Protein AF-A0A2J8WD19-F1 (afdb_monomer_lite)

InterPro domains:
  IPR009790 Transmembrane protein 106 [PTHR28556] (1-74)
  IPR048509 Transmembrane protein 106, C-terminal domain [PF07092] (2-74)

pLDDT: mean 89.98, std 10.01, range [47.5, 97.88]

Organism: Pongo abelii (NCBI:txid9601)

Radius of gyration: 16.5 Å; chains: 1; bounding box: 41×20×42 Å

Foldseek 3Di:
DPDDKDKDKDKDKDKDFAQAQAKDWPAKDKDFDDDQNDGQWIDIDGRQDIAGHGDMDIGMDIIMGIDDDPDDRD

Secondary structure (DSSP, 8-state):
-----EEEEEEEEEEEE--SSS-EEEEEEEEEEEETTEEEEEEEEEEEEEEPTT-EEEEEEEEEEEESSS----

Sequence (74 aa):
KQDSLVILTIMATLKIRNSNFYPVAVTSLSSQIQYMNTVVGTYVTTNVSLIPPRSEQLVNFTGKAEMGGPFSYV

Structure (mmCIF, N/CA/C/O backbone):
data_AF-A0A2J8WD19-F1
#
_entry.id   AF-A0A2J8WD19-F1
#
loop_
_atom_site.group_PDB
_atom_site.id
_atom_site.type_symbol
_atom_site.label_atom_id
_atom_site.label_alt_id
_atom_site.label_comp_id
_atom_site.label_asym_id
_atom_site.label_entity_id
_atom_site.label_seq_id
_atom_site.pdbx_PDB_ins_code
_atom_site.Cartn_x
_atom_site.Cartn_y
_atom_site.Cartn_z
_atom_site.occupancy
_atom_site.B_iso_or_equiv
_atom_site.auth_seq_id
_atom_site.auth_comp_id
_atom_site.auth_asym_id
_atom_site.auth_atom_id
_atom_site.pdbx_PDB_model_num
ATOM 1 N N . LYS A 1 1 ? -23.434 9.607 25.717 1.00 47.50 1 LYS A N 1
ATOM 2 C CA . LYS A 1 1 ? -22.014 9.188 25.814 1.00 47.50 1 LYS A CA 1
ATOM 3 C C . LYS A 1 1 ? -21.463 9.212 24.395 1.00 47.50 1 LYS A C 1
ATOM 5 O O . LYS A 1 1 ? -21.706 8.264 23.666 1.00 47.50 1 LYS A O 1
ATOM 10 N N . GLN A 1 2 ? -20.885 10.340 23.985 1.00 51.69 2 GLN A N 1
ATOM 11 C CA . GLN A 1 2 ? -20.566 10.671 22.588 1.00 51.69 2 GLN A CA 1
ATOM 12 C C . GLN A 1 2 ? -19.063 10.481 22.281 1.00 51.69 2 GLN A C 1
ATOM 14 O O . GLN A 1 2 ? -18.624 10.781 21.182 1.00 51.69 2 GLN A O 1
ATOM 19 N N . ASP A 1 3 ? -18.261 9.971 23.224 1.00 57.94 3 ASP A N 1
ATOM 20 C CA . ASP A 1 3 ? -16.820 10.260 23.227 1.00 57.94 3 ASP A CA 1
ATOM 21 C C . ASP A 1 3 ? -15.954 9.007 23.361 1.00 57.94 3 ASP A C 1
ATOM 23 O O . ASP A 1 3 ? -15.407 8.719 24.425 1.00 57.94 3 ASP A O 1
ATOM 27 N N . SER A 1 4 ? -15.817 8.222 22.292 1.00 73.44 4 SER A N 1
ATOM 28 C CA . SER A 1 4 ? -14.762 7.194 22.2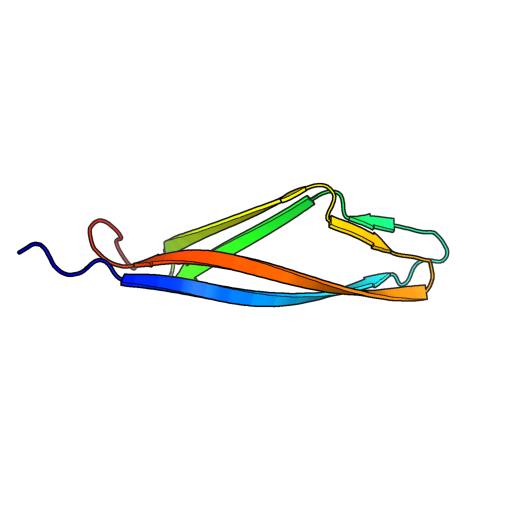39 1.00 73.44 4 SER A CA 1
ATOM 29 C C . SER A 1 4 ? -14.253 6.905 20.826 1.00 73.44 4 SER A C 1
ATOM 31 O O . SER A 1 4 ? -13.750 5.814 20.601 1.00 73.44 4 SER A O 1
ATOM 33 N N . LEU A 1 5 ? -14.399 7.826 19.865 1.00 81.56 5 LEU A N 1
ATOM 34 C CA . LEU A 1 5 ? -13.803 7.661 18.536 1.00 81.56 5 LEU A CA 1
ATOM 35 C C . LEU A 1 5 ? -12.415 8.316 18.517 1.00 81.56 5 LEU A C 1
ATOM 37 O O . LEU A 1 5 ? -12.274 9.514 18.748 1.00 81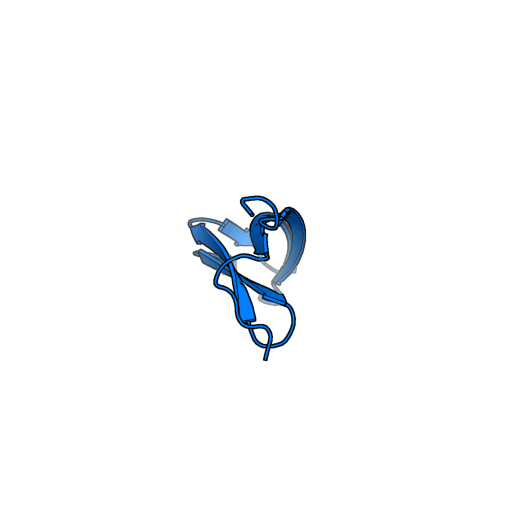.56 5 LEU A O 1
ATOM 41 N N . VAL A 1 6 ? -11.393 7.509 18.270 1.00 86.88 6 VAL A N 1
ATOM 42 C CA . VAL A 1 6 ? -9.984 7.884 18.190 1.00 86.88 6 VAL A CA 1
ATOM 43 C C . VAL A 1 6 ? -9.559 7.784 16.731 1.00 86.88 6 VAL A C 1
ATOM 45 O O . VAL A 1 6 ? -9.663 6.723 16.120 1.00 86.88 6 VAL A O 1
ATOM 48 N N . ILE A 1 7 ? -9.065 8.887 16.174 1.00 89.06 7 ILE A N 1
ATOM 49 C CA . ILE A 1 7 ? -8.553 8.937 14.802 1.00 89.06 7 ILE A CA 1
ATOM 50 C C . ILE A 1 7 ? -7.030 8.953 14.861 1.00 89.06 7 ILE A C 1
ATOM 52 O O . ILE A 1 7 ? -6.427 9.854 15.443 1.00 89.06 7 ILE A O 1
ATOM 56 N N . LEU A 1 8 ? -6.407 7.966 14.231 1.00 90.38 8 LEU A N 1
ATOM 57 C CA . LEU A 1 8 ? -4.962 7.833 14.123 1.00 90.38 8 LEU A CA 1
ATOM 58 C C . LEU A 1 8 ? -4.535 8.125 12.688 1.00 90.38 8 LEU A C 1
ATOM 60 O O . LEU A 1 8 ? -5.111 7.618 11.727 1.00 90.38 8 LEU A O 1
ATOM 64 N N . THR A 1 9 ? -3.485 8.927 12.547 1.00 93.56 9 THR A N 1
ATOM 65 C CA . THR A 1 9 ? -2.794 9.120 11.270 1.00 93.56 9 THR A CA 1
ATOM 66 C C . THR A 1 9 ? -1.473 8.374 11.348 1.00 93.56 9 THR A C 1
ATOM 68 O O . THR A 1 9 ? -0.582 8.770 12.096 1.00 93.56 9 THR A O 1
ATOM 71 N N . ILE A 1 10 ? -1.363 7.275 10.608 1.00 92.19 10 ILE A N 1
ATOM 72 C CA . ILE A 1 10 ? -0.184 6.411 10.614 1.00 92.19 10 ILE A CA 1
ATOM 73 C C . ILE A 1 10 ? 0.594 6.666 9.335 1.00 92.19 10 ILE A C 1
ATOM 75 O O . ILE A 1 10 ? 0.090 6.441 8.235 1.00 92.19 10 ILE A O 1
ATOM 79 N N . MET A 1 11 ? 1.829 7.126 9.491 1.00 94.25 11 MET A N 1
ATOM 80 C CA . MET A 1 11 ? 2.773 7.270 8.395 1.00 94.25 11 MET A CA 1
ATOM 81 C C . MET A 1 11 ? 3.727 6.080 8.406 1.00 94.25 11 MET A C 1
ATOM 83 O O . MET A 1 11 ? 4.325 5.768 9.435 1.00 94.25 11 MET A O 1
ATOM 87 N N . ALA A 1 12 ? 3.871 5.427 7.260 1.00 93.75 12 ALA A N 1
ATOM 88 C CA . ALA A 1 12 ? 4.769 4.301 7.079 1.00 93.75 12 ALA A CA 1
ATOM 89 C C . ALA A 1 12 ? 5.577 4.464 5.789 1.00 93.75 12 ALA A C 1
ATOM 91 O O . ALA A 1 12 ? 5.138 5.082 4.815 1.00 93.75 12 ALA A O 1
ATOM 92 N N . THR A 1 13 ? 6.772 3.882 5.789 1.00 95.06 13 THR A N 1
ATOM 93 C CA . THR A 1 13 ? 7.664 3.859 4.631 1.00 95.06 13 THR A CA 1
ATOM 94 C C . THR A 1 13 ? 7.861 2.417 4.195 1.00 95.06 13 THR A C 1
ATOM 96 O O . THR A 1 13 ? 8.348 1.589 4.962 1.00 95.06 13 THR A O 1
ATOM 99 N N . LEU A 1 14 ? 7.509 2.114 2.948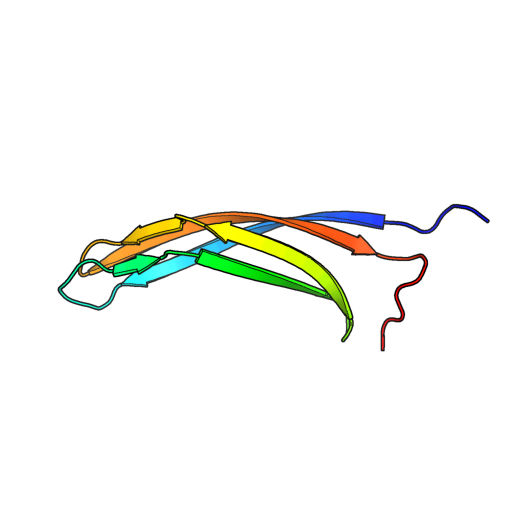 1.00 94.44 14 LEU A N 1
ATOM 100 C CA . LEU A 1 14 ? 7.775 0.829 2.318 1.00 94.44 14 LEU A CA 1
ATOM 101 C C . LEU A 1 14 ? 9.061 0.924 1.494 1.00 94.44 14 LEU A C 1
ATOM 103 O O . LEU A 1 14 ? 9.151 1.719 0.559 1.00 94.44 14 LEU A O 1
ATOM 107 N N . LYS A 1 15 ? 10.048 0.086 1.817 1.00 96.19 15 LYS A N 1
ATOM 108 C CA . LYS A 1 15 ? 11.258 -0.078 1.008 1.00 96.19 15 LYS A CA 1
ATOM 109 C C . LYS A 1 15 ? 11.059 -1.212 0.009 1.00 96.19 15 LYS A C 1
ATOM 111 O O . LYS A 1 15 ? 10.969 -2.371 0.401 1.00 96.19 15 LYS A O 1
ATOM 116 N N . ILE A 1 16 ? 11.030 -0.883 -1.278 1.00 95.69 16 ILE A N 1
ATOM 117 C CA . ILE A 1 16 ? 10.869 -1.848 -2.368 1.00 95.69 16 ILE A CA 1
ATOM 118 C C . ILE A 1 16 ? 12.206 -1.996 -3.086 1.00 95.69 16 ILE A C 1
ATOM 120 O O . ILE A 1 16 ? 12.780 -1.010 -3.541 1.00 95.69 16 ILE A O 1
ATOM 124 N N . ARG A 1 17 ? 12.711 -3.225 -3.200 1.00 96.88 17 ARG A N 1
ATOM 125 C CA . ARG A 1 17 ? 13.941 -3.538 -3.936 1.00 96.88 17 ARG A CA 1
ATOM 126 C C . ARG A 1 17 ? 13.610 -4.346 -5.183 1.00 96.88 17 ARG A C 1
ATOM 128 O O . ARG A 1 17 ? 12.987 -5.399 -5.087 1.00 96.88 17 ARG A O 1
ATOM 135 N N . ASN A 1 18 ? 14.085 -3.881 -6.334 1.00 97.38 18 ASN A N 1
ATOM 136 C CA . ASN A 1 18 ? 14.004 -4.618 -7.585 1.00 97.38 18 ASN A CA 1
ATOM 137 C C . ASN A 1 18 ? 15.318 -5.369 -7.837 1.00 97.38 18 ASN A C 1
ATOM 139 O O . ASN A 1 18 ? 16.327 -4.791 -8.241 1.00 97.38 18 ASN A O 1
ATOM 143 N N . SER A 1 19 ? 15.300 -6.681 -7.615 1.00 97.69 19 SER A N 1
ATOM 144 C CA . SER A 1 19 ? 16.451 -7.553 -7.881 1.00 97.69 19 SER A CA 1
ATOM 145 C C . SER A 1 19 ? 16.546 -8.011 -9.342 1.00 97.69 19 SER A C 1
ATOM 147 O O . SER A 1 19 ? 17.466 -8.755 -9.681 1.00 97.69 19 SER A O 1
ATOM 149 N N . ASN A 1 20 ? 15.624 -7.590 -10.212 1.00 97.56 20 ASN A N 1
ATOM 150 C CA . ASN A 1 20 ? 15.638 -7.945 -11.628 1.00 97.56 20 ASN A CA 1
ATOM 151 C C . ASN A 1 20 ? 16.614 -7.072 -12.433 1.00 97.56 20 ASN A C 1
ATOM 153 O O . ASN A 1 20 ? 17.098 -6.033 -11.976 1.00 97.56 20 ASN A O 1
ATOM 157 N N . PHE A 1 21 ? 16.882 -7.507 -13.666 1.00 97.88 21 PHE A N 1
ATOM 158 C CA . PHE A 1 21 ? 17.669 -6.769 -14.662 1.00 97.88 21 PHE A CA 1
ATOM 159 C C . PHE A 1 21 ? 16.813 -5.899 -15.605 1.00 97.88 21 PHE A C 1
ATOM 161 O O . PHE A 1 21 ? 17.337 -5.330 -16.556 1.00 97.88 21 PHE A O 1
ATOM 168 N N . TYR A 1 22 ? 15.513 -5.770 -15.341 1.00 97.56 22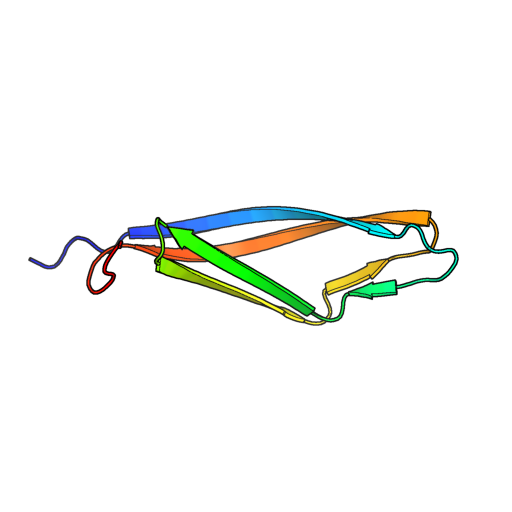 TYR A N 1
ATOM 169 C CA . TYR A 1 22 ? 14.571 -4.941 -16.099 1.00 97.56 22 TYR A CA 1
ATOM 170 C C . TYR A 1 22 ? 13.730 -4.077 -15.139 1.00 97.56 22 TYR A C 1
ATOM 172 O O . TYR A 1 22 ? 13.617 -4.419 -13.954 1.00 97.56 22 TYR A O 1
ATOM 180 N N . PRO A 1 23 ? 13.187 -2.935 -15.605 1.00 96.81 23 PRO A N 1
ATOM 181 C CA . PRO A 1 23 ? 12.374 -2.063 -14.766 1.00 96.81 23 PRO A CA 1
ATOM 182 C C . PRO A 1 23 ? 11.046 -2.734 -14.395 1.00 96.81 23 PRO A C 1
ATOM 184 O O . PRO A 1 23 ? 10.438 -3.419 -15.215 1.00 96.81 23 PRO A O 1
ATOM 187 N N . VAL A 1 24 ? 10.587 -2.517 -13.163 1.00 96.50 24 VAL A N 1
ATOM 188 C CA . VAL A 1 24 ? 9.321 -3.063 -12.651 1.00 96.50 24 VAL A CA 1
ATOM 189 C C . VAL A 1 24 ? 8.422 -1.920 -12.206 1.00 96.50 24 VAL A C 1
ATOM 191 O O . VAL A 1 24 ? 8.822 -1.086 -11.394 1.00 96.50 24 VAL A O 1
ATOM 194 N N . ALA A 1 25 ? 7.199 -1.884 -12.732 1.00 95.81 25 ALA A N 1
ATOM 195 C CA . ALA A 1 25 ? 6.192 -0.912 -12.332 1.00 95.81 25 ALA A CA 1
ATOM 196 C C . ALA A 1 25 ? 5.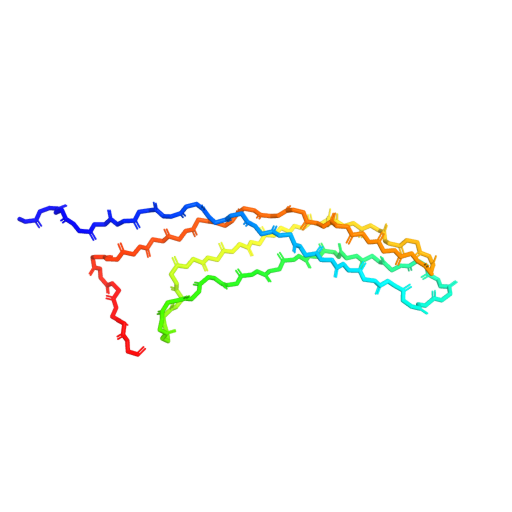402 -1.422 -11.120 1.00 95.81 25 ALA A C 1
ATOM 198 O O . ALA A 1 25 ? 4.811 -2.500 -11.157 1.00 95.81 25 ALA A O 1
ATOM 199 N N . VAL A 1 26 ? 5.357 -0.620 -10.061 1.00 94.56 26 VAL A N 1
ATOM 200 C CA . VAL A 1 26 ? 4.433 -0.776 -8.939 1.00 94.56 26 VAL A CA 1
ATOM 201 C C . VAL A 1 26 ? 3.190 0.048 -9.266 1.00 94.56 26 VAL A C 1
ATOM 203 O O . VAL A 1 26 ? 3.163 1.269 -9.111 1.00 94.56 26 VAL A O 1
ATOM 206 N N . THR A 1 27 ? 2.162 -0.620 -9.778 1.00 95.06 27 THR A N 1
ATOM 207 C CA . THR A 1 27 ? 0.940 0.029 -10.277 1.00 95.06 27 THR A CA 1
ATOM 208 C C . THR A 1 27 ? -0.029 0.408 -9.164 1.00 95.06 27 THR A C 1
ATOM 210 O O . THR A 1 27 ? -0.718 1.418 -9.277 1.00 95.06 27 THR A O 1
ATOM 213 N N . SER A 1 28 ? -0.068 -0.352 -8.072 1.00 94.62 28 SER A N 1
ATOM 214 C CA . SER A 1 28 ? -0.911 -0.057 -6.915 1.00 94.62 28 SER A CA 1
ATOM 215 C C . SER A 1 28 ? -0.275 -0.533 -5.619 1.00 94.62 28 SER A C 1
ATOM 217 O O . SER A 1 28 ? 0.369 -1.581 -5.587 1.00 94.62 28 SER A O 1
ATOM 219 N N . LEU A 1 29 ? -0.512 0.212 -4.544 1.00 93.75 29 LEU A N 1
ATOM 220 C CA . LEU A 1 29 ? -0.168 -0.170 -3.181 1.00 93.75 29 LEU A CA 1
ATOM 221 C C . LEU A 1 29 ? -1.445 -0.142 -2.346 1.00 93.75 29 LEU A C 1
ATOM 223 O O . LEU A 1 29 ? -2.104 0.893 -2.248 1.00 93.75 29 LEU A O 1
ATOM 227 N N . SER A 1 30 ? -1.767 -1.277 -1.733 1.00 94.50 30 SER A N 1
ATOM 228 C CA . SER A 1 30 ? -2.846 -1.411 -0.759 1.00 94.50 30 SER A CA 1
ATOM 229 C C . SER A 1 30 ? -2.271 -1.794 0.598 1.00 94.50 30 SER A C 1
ATOM 231 O O . SER A 1 30 ? -1.443 -2.701 0.684 1.00 94.50 30 SER A O 1
ATOM 233 N N . SER A 1 31 ? -2.732 -1.146 1.660 1.00 94.12 31 SER A N 1
ATOM 234 C CA . SER A 1 31 ? -2.351 -1.449 3.035 1.00 94.12 31 SER A CA 1
ATOM 235 C C . SER A 1 31 ? -3.589 -1.474 3.923 1.00 94.12 31 SER A C 1
ATOM 237 O O . SER A 1 31 ? -4.487 -0.645 3.772 1.00 94.12 31 SER A O 1
ATOM 239 N N . GLN A 1 32 ? -3.638 -2.434 4.840 1.00 94.62 32 GLN A N 1
ATOM 240 C CA . GLN A 1 32 ? -4.644 -2.497 5.892 1.00 94.62 32 GLN A CA 1
ATOM 241 C C . GLN A 1 32 ? -3.979 -2.158 7.219 1.00 94.62 32 GLN A C 1
ATOM 243 O O . GLN A 1 32 ? -2.934 -2.713 7.557 1.00 94.62 32 GLN A O 1
ATOM 248 N N . ILE A 1 33 ? -4.604 -1.259 7.966 1.00 93.00 33 ILE A N 1
ATOM 249 C CA . ILE A 1 33 ? -4.243 -0.960 9.343 1.00 93.00 33 ILE A CA 1
ATOM 250 C C . ILE A 1 33 ? -5.159 -1.804 10.216 1.00 93.00 33 ILE A C 1
ATOM 252 O O . ILE A 1 33 ? -6.383 -1.680 10.143 1.00 93.00 33 ILE A O 1
ATOM 256 N N . GLN A 1 34 ? -4.556 -2.672 11.018 1.00 91.81 34 GLN A N 1
ATOM 257 C CA . GLN A 1 34 ? -5.271 -3.600 11.880 1.00 91.81 34 GLN A CA 1
ATOM 258 C C . GLN A 1 34 ? -4.931 -3.340 13.343 1.00 91.81 34 GLN A C 1
ATOM 260 O O . GLN A 1 34 ? -3.802 -2.984 13.683 1.00 91.81 34 GLN A O 1
ATOM 265 N N . TYR A 1 35 ? -5.927 -3.526 14.200 1.00 88.81 35 TYR A N 1
ATOM 266 C CA . TYR A 1 35 ? -5.774 -3.551 15.646 1.00 88.81 35 TYR A CA 1
ATOM 267 C C . TYR A 1 35 ? -6.540 -4.751 16.191 1.00 88.81 35 TYR A C 1
ATOM 269 O O . TYR A 1 35 ? -7.737 -4.893 15.933 1.00 88.81 35 TYR A O 1
ATOM 277 N N . MET A 1 36 ? -5.826 -5.635 16.896 1.00 88.75 36 MET A N 1
ATOM 278 C CA . MET A 1 36 ? -6.266 -7.019 17.127 1.00 88.75 36 MET A CA 1
ATOM 279 C C . MET A 1 36 ? -6.638 -7.683 15.783 1.00 88.75 36 MET A C 1
ATOM 281 O O . MET A 1 36 ? -5.905 -7.479 14.815 1.00 88.75 36 MET A O 1
ATOM 285 N N . ASN A 1 37 ? -7.751 -8.417 15.664 1.00 88.25 37 ASN A N 1
ATOM 286 C CA . ASN A 1 37 ? -8.194 -8.987 14.382 1.00 88.25 37 ASN A CA 1
ATOM 287 C C . ASN A 1 37 ? -9.163 -8.073 13.612 1.00 88.25 37 ASN A C 1
ATOM 289 O O . ASN A 1 37 ? -9.909 -8.538 12.750 1.00 88.25 37 ASN A O 1
ATOM 293 N N . THR A 1 38 ? -9.178 -6.767 13.900 1.00 88.75 38 THR A N 1
ATOM 294 C CA . THR A 1 38 ? -10.076 -5.805 13.240 1.00 88.75 38 THR A CA 1
ATOM 295 C C . THR A 1 38 ? -9.319 -4.874 12.309 1.00 88.75 38 THR A C 1
ATOM 297 O O . THR A 1 38 ? -8.373 -4.201 12.720 1.00 88.75 38 THR A O 1
ATOM 300 N N . VAL A 1 39 ? -9.773 -4.777 11.058 1.00 92.00 39 VAL A N 1
ATOM 301 C CA . VAL A 1 39 ? -9.306 -3.749 10.119 1.00 92.00 39 VAL A CA 1
ATOM 302 C C . VAL A 1 39 ? -9.936 -2.415 10.512 1.00 92.00 39 VAL A C 1
ATOM 304 O O . VAL A 1 39 ? -11.139 -2.218 10.368 1.00 92.00 39 VAL A O 1
ATOM 307 N N . VAL A 1 40 ? -9.103 -1.507 11.009 1.00 91.69 40 VAL A N 1
ATOM 308 C CA . VAL A 1 40 ? -9.484 -0.170 11.498 1.00 91.69 40 VAL A CA 1
ATOM 309 C C . VAL A 1 40 ? -9.171 0.933 10.485 1.00 91.69 40 VAL A C 1
ATOM 311 O O . VAL A 1 40 ? -9.512 2.093 10.690 1.00 91.69 40 VAL A O 1
ATOM 314 N N . GLY A 1 41 ? -8.506 0.596 9.381 1.00 92.44 41 GLY A N 1
ATOM 315 C CA . GLY A 1 41 ? -8.215 1.530 8.304 1.00 92.44 41 GLY A CA 1
ATOM 316 C C . GLY A 1 41 ? -7.687 0.826 7.064 1.00 92.44 41 GLY A C 1
ATOM 317 O O . GLY A 1 41 ? -7.081 -0.243 7.140 1.00 92.44 41 GLY A O 1
ATOM 318 N N . THR A 1 42 ? -7.892 1.441 5.906 1.00 93.88 42 THR A N 1
ATOM 319 C CA . THR A 1 42 ? -7.352 0.961 4.632 1.00 93.88 42 THR A CA 1
ATOM 320 C C . THR A 1 42 ? -6.748 2.120 3.864 1.00 93.88 42 THR A C 1
ATOM 322 O O . THR A 1 42 ? -7.314 3.210 3.822 1.00 93.88 42 THR A O 1
ATOM 325 N N . TYR A 1 43 ? -5.620 1.873 3.217 1.00 94.06 43 TYR A N 1
ATOM 326 C CA . TYR A 1 43 ? -4.967 2.813 2.325 1.00 94.06 43 TYR A CA 1
ATOM 327 C C . TYR A 1 43 ? -4.809 2.163 0.958 1.00 94.06 43 TYR A C 1
ATOM 329 O O . TYR A 1 43 ? -4.301 1.048 0.862 1.00 94.06 43 TYR A O 1
ATOM 337 N N . VAL A 1 44 ? -5.234 2.857 -0.094 1.00 93.69 44 VAL A N 1
ATOM 338 C CA . VAL A 1 44 ? -5.036 2.427 -1.477 1.00 93.69 44 VAL A CA 1
ATOM 339 C C . VAL A 1 44 ? -4.528 3.615 -2.270 1.00 93.69 44 VAL A C 1
ATOM 341 O O . VAL A 1 44 ? -5.101 4.701 -2.220 1.00 93.69 44 VAL A O 1
ATOM 344 N N . THR A 1 45 ? -3.457 3.396 -3.018 1.00 93.56 45 THR A N 1
ATOM 345 C CA . THR A 1 45 ? -2.942 4.358 -3.985 1.00 93.56 45 THR A CA 1
ATOM 346 C C . THR A 1 45 ? -2.573 3.641 -5.277 1.00 93.56 45 THR A C 1
ATOM 348 O O . THR A 1 45 ? -2.255 2.448 -5.284 1.00 93.56 45 THR A O 1
ATOM 351 N N . THR A 1 46 ? -2.648 4.369 -6.382 1.00 94.19 46 THR A N 1
ATOM 352 C CA . THR A 1 46 ? -2.340 3.881 -7.729 1.00 94.19 46 THR A CA 1
ATOM 353 C C . THR A 1 46 ? -1.187 4.689 -8.312 1.00 94.19 46 THR A C 1
ATOM 355 O O . THR A 1 46 ? -0.864 5.758 -7.801 1.00 94.19 46 THR A O 1
ATOM 358 N N . ASN A 1 47 ? -0.554 4.173 -9.366 1.00 89.50 47 ASN A N 1
ATOM 359 C CA . ASN A 1 47 ? 0.613 4.775 -10.015 1.00 89.50 47 ASN A CA 1
ATOM 360 C C . ASN A 1 47 ? 1.744 5.080 -9.019 1.00 89.50 47 ASN A C 1
ATOM 362 O O . ASN A 1 47 ? 2.247 6.197 -8.952 1.00 89.50 47 ASN A O 1
ATOM 366 N N . VAL A 1 48 ? 2.127 4.072 -8.228 1.00 90.19 48 VAL A N 1
ATOM 367 C CA . VAL A 1 48 ? 3.063 4.229 -7.105 1.00 90.19 48 VAL A CA 1
ATOM 368 C C . VAL A 1 48 ? 4.454 4.604 -7.592 1.00 90.19 48 VAL A C 1
ATOM 370 O O . VAL A 1 48 ? 5.006 5.609 -7.152 1.00 90.19 48 VAL A O 1
ATOM 373 N N . SER A 1 49 ? 5.048 3.770 -8.453 1.00 93.31 49 SER A N 1
ATOM 374 C CA . SER A 1 49 ? 6.363 4.050 -9.024 1.00 93.31 49 SER A CA 1
ATOM 375 C C . SER A 1 49 ? 6.789 3.082 -10.128 1.00 93.31 49 SER A C 1
ATOM 377 O O . SER A 1 49 ? 6.286 1.967 -10.224 1.00 93.31 49 SER A O 1
ATOM 379 N N . LEU A 1 50 ? 7.801 3.477 -10.898 1.00 96.12 50 LEU A N 1
ATOM 380 C CA . LEU A 1 50 ? 8.615 2.608 -11.738 1.00 96.12 50 LEU A CA 1
ATOM 381 C C . LEU A 1 50 ? 9.998 2.433 -11.095 1.00 96.12 50 LEU A C 1
ATOM 383 O O . LEU A 1 50 ? 10.733 3.406 -10.945 1.00 96.12 50 LEU A O 1
ATOM 387 N N . ILE A 1 51 ? 10.365 1.202 -10.736 1.00 96.88 51 ILE A N 1
ATOM 388 C CA . ILE A 1 51 ? 11.639 0.896 -10.075 1.00 96.88 51 ILE A CA 1
ATOM 389 C C . ILE A 1 51 ? 12.644 0.397 -11.123 1.00 96.88 51 ILE A C 1
ATOM 391 O O . ILE A 1 51 ? 12.405 -0.654 -11.732 1.00 96.88 51 ILE A O 1
ATOM 395 N N . PRO A 1 52 ? 13.770 1.105 -11.335 1.00 97.38 52 PRO A N 1
ATOM 396 C CA . PRO A 1 52 ? 14.822 0.672 -12.250 1.00 97.38 52 PRO A CA 1
ATOM 397 C C . PRO A 1 52 ? 15.394 -0.727 -11.940 1.00 97.38 52 PRO A C 1
ATOM 399 O O . PRO A 1 52 ? 15.199 -1.274 -10.848 1.00 97.38 52 PRO A O 1
ATOM 402 N N . PRO A 1 53 ? 16.118 -1.341 -12.894 1.00 97.56 53 PRO A N 1
ATOM 403 C CA . PRO A 1 53 ? 16.890 -2.552 -12.634 1.00 97.56 53 PRO A CA 1
ATOM 404 C C . PRO A 1 53 ? 17.875 -2.357 -11.481 1.00 97.56 53 PRO A C 1
ATOM 406 O O . PRO A 1 53 ? 18.536 -1.322 -11.397 1.00 97.56 53 PRO A O 1
ATOM 409 N N . ARG A 1 54 ? 18.037 -3.382 -10.637 1.00 97.12 54 ARG A N 1
ATOM 410 C CA . ARG A 1 54 ? 19.051 -3.419 -9.564 1.00 97.12 54 ARG A CA 1
ATOM 411 C C . ARG A 1 54 ? 18.990 -2.256 -8.564 1.00 97.12 54 ARG A C 1
ATOM 413 O O . ARG A 1 54 ? 19.972 -2.016 -7.863 1.00 97.12 54 ARG A O 1
ATOM 420 N N . SER A 1 55 ? 17.855 -1.569 -8.453 1.00 97.25 55 SER A N 1
ATOM 421 C CA . SER A 1 55 ? 17.681 -0.423 -7.562 1.00 97.25 55 SER A CA 1
ATOM 422 C C . SER A 1 55 ? 16.656 -0.685 -6.458 1.00 97.25 55 SER A C 1
ATOM 424 O O . SER A 1 55 ? 15.970 -1.710 -6.411 1.00 97.25 55 SER A O 1
ATOM 426 N N . GLU A 1 56 ? 16.549 0.272 -5.547 1.00 96.56 56 GLU A N 1
ATOM 427 C CA . GLU A 1 56 ? 15.551 0.294 -4.486 1.00 96.56 56 GLU A CA 1
ATOM 428 C C . GLU A 1 56 ? 14.857 1.650 -4.435 1.00 96.56 56 GLU A C 1
ATOM 430 O O . GLU A 1 56 ? 15.406 2.658 -4.878 1.00 96.56 56 GLU A O 1
ATOM 435 N N . GLN A 1 57 ? 13.643 1.661 -3.901 1.00 95.69 57 GLN A N 1
ATOM 436 C CA . GLN A 1 57 ? 12.848 2.863 -3.740 1.00 95.69 57 GLN A CA 1
ATOM 437 C C . GLN A 1 57 ? 12.104 2.850 -2.412 1.00 95.69 57 GLN A C 1
ATOM 439 O O . GLN A 1 57 ? 11.587 1.820 -1.978 1.00 95.69 57 GLN A O 1
ATOM 444 N N . LEU A 1 58 ? 12.046 4.021 -1.784 1.00 95.88 58 LEU A N 1
ATOM 445 C CA . LEU A 1 58 ? 11.238 4.272 -0.600 1.00 95.88 58 LEU A CA 1
ATOM 446 C C . LEU A 1 58 ? 9.916 4.904 -1.029 1.00 95.88 58 LEU A C 1
ATOM 448 O O . LEU A 1 58 ? 9.904 5.903 -1.747 1.00 95.88 58 LEU A O 1
ATOM 452 N N . VAL A 1 59 ? 8.813 4.316 -0.585 1.00 93.81 59 VAL A N 1
ATOM 453 C CA . VAL A 1 59 ? 7.461 4.819 -0.818 1.00 93.81 59 VAL A CA 1
ATOM 454 C C . VAL A 1 59 ? 6.862 5.184 0.529 1.00 93.81 59 VAL A C 1
ATOM 456 O O . VAL A 1 59 ? 6.643 4.313 1.371 1.00 93.81 59 VAL A O 1
ATOM 459 N N . ASN A 1 60 ? 6.602 6.473 0.730 1.00 94.38 60 ASN A N 1
ATOM 460 C CA . ASN A 1 60 ? 5.919 6.961 1.920 1.00 94.38 60 ASN A CA 1
ATOM 461 C C . ASN A 1 60 ? 4.414 6.931 1.686 1.00 94.38 60 ASN A C 1
ATOM 463 O O . ASN A 1 60 ? 3.932 7.435 0.671 1.00 94.38 60 ASN A O 1
ATOM 467 N N . PHE A 1 61 ? 3.680 6.371 2.639 1.00 92.88 61 PHE A N 1
ATOM 468 C CA . PHE A 1 61 ? 2.230 6.390 2.624 1.00 92.88 61 PHE A CA 1
ATOM 469 C C . PHE A 1 61 ? 1.672 6.709 4.005 1.00 92.88 61 PHE A C 1
ATOM 471 O O . PHE A 1 61 ? 2.242 6.347 5.036 1.00 92.88 61 PHE A O 1
ATOM 478 N N . THR A 1 62 ? 0.534 7.394 4.000 1.00 94.00 62 THR A N 1
ATOM 479 C CA . THR A 1 62 ? -0.160 7.817 5.211 1.00 94.00 62 THR A CA 1
ATOM 480 C C . THR A 1 62 ? -1.562 7.238 5.188 1.00 94.00 62 THR A C 1
ATOM 482 O O . THR A 1 62 ? -2.384 7.627 4.358 1.00 94.00 62 THR A O 1
ATOM 485 N N . GLY A 1 63 ? -1.831 6.299 6.089 1.00 92.94 63 GLY A N 1
ATOM 486 C CA . GLY A 1 63 ? -3.153 5.722 6.277 1.00 92.94 63 GLY A CA 1
ATOM 487 C C . GLY A 1 63 ? -3.859 6.346 7.477 1.00 92.94 63 GLY A C 1
ATOM 488 O O . GLY A 1 63 ? -3.235 6.679 8.487 1.00 92.94 63 GLY A O 1
ATOM 489 N N . LYS A 1 64 ? -5.175 6.512 7.358 1.00 92.69 64 LYS A N 1
ATOM 490 C CA . LYS A 1 64 ? -6.040 6.910 8.471 1.00 92.69 64 LYS A CA 1
ATOM 491 C C . LYS A 1 64 ? -6.646 5.656 9.086 1.00 92.69 64 LYS A C 1
ATOM 493 O O . LYS A 1 64 ? -7.082 4.774 8.346 1.00 92.69 64 LYS A O 1
ATOM 498 N N . ALA A 1 65 ? -6.659 5.587 10.409 1.00 91.00 65 ALA A N 1
ATOM 499 C CA . ALA A 1 65 ? -7.315 4.524 11.152 1.00 91.00 65 ALA A CA 1
ATOM 500 C C . ALA A 1 65 ? -8.300 5.116 12.156 1.00 91.00 65 ALA A C 1
ATOM 502 O O . ALA A 1 65 ? -7.995 6.107 12.821 1.00 91.00 65 ALA A O 1
ATOM 503 N N . GLU A 1 66 ? -9.465 4.497 12.264 1.00 90.12 66 GLU A N 1
ATOM 504 C CA . GLU A 1 66 ? -10.528 4.885 13.180 1.00 90.12 66 GLU A CA 1
ATOM 505 C C . GLU A 1 66 ? -10.711 3.776 14.209 1.00 90.12 66 GLU A C 1
ATOM 507 O O . GLU A 1 66 ? -10.905 2.610 13.874 1.00 90.12 66 GLU A O 1
ATOM 512 N N . MET A 1 67 ? -10.603 4.140 15.480 1.00 85.31 67 MET A N 1
ATOM 513 C CA . MET A 1 67 ? -10.727 3.227 16.605 1.00 85.31 67 MET A CA 1
ATOM 514 C C . MET A 1 67 ? -11.842 3.697 17.528 1.00 85.31 67 MET A C 1
ATOM 516 O O . MET A 1 67 ? -11.946 4.868 17.863 1.00 85.31 67 MET A O 1
ATOM 520 N N . GLY A 1 68 ? -12.650 2.758 17.989 1.00 80.62 68 GLY A N 1
ATOM 521 C CA . GLY A 1 68 ? -13.721 2.955 18.952 1.00 80.62 68 GLY A CA 1
ATOM 522 C C . GLY A 1 68 ? -15.060 3.208 18.272 1.00 80.62 68 GLY A C 1
ATOM 523 O O . GLY A 1 68 ? -15.170 3.204 17.050 1.00 80.62 68 GLY A O 1
ATOM 524 N N . GLY A 1 69 ? -16.124 3.332 19.059 1.00 77.06 69 GLY A N 1
ATOM 525 C CA . GLY A 1 69 ? -17.481 3.261 18.514 1.00 77.06 69 GLY A CA 1
ATOM 526 C C . GLY A 1 69 ? -17.869 1.815 18.143 1.00 77.06 69 GLY A C 1
ATOM 527 O O . GLY A 1 69 ? -17.827 0.965 19.030 1.00 77.0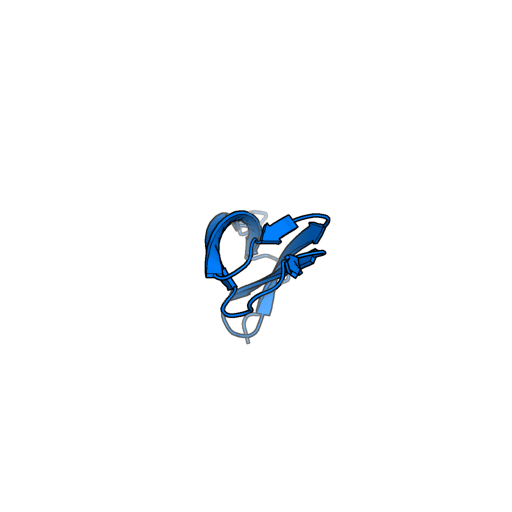6 69 GLY A O 1
ATOM 528 N N . PRO A 1 70 ? -18.283 1.514 16.893 1.00 71.56 70 PRO A N 1
ATOM 529 C CA . PRO A 1 70 ? -18.879 0.225 16.509 1.00 71.56 70 PRO A CA 1
ATOM 530 C C . PRO A 1 70 ? -17.876 -0.917 16.266 1.00 71.56 70 PRO A C 1
ATOM 532 O O . PRO A 1 70 ? -18.296 -2.037 15.978 1.00 71.56 70 PRO A O 1
ATOM 535 N N . PHE A 1 71 ? -16.567 -0.660 16.338 1.00 76.00 71 PHE A N 1
ATOM 536 C CA . PHE A 1 71 ? -15.551 -1.689 16.109 1.00 76.00 71 PHE A CA 1
ATOM 537 C C . PHE A 1 71 ? -15.497 -2.695 17.271 1.00 76.00 71 PHE A C 1
ATOM 539 O O . PHE A 1 71 ? -15.430 -2.309 18.438 1.00 76.00 71 PHE A O 1
ATOM 546 N N . SER A 1 72 ? -15.505 -3.991 16.944 1.00 76.38 72 SER A N 1
ATOM 547 C CA . SER A 1 72 ? -15.354 -5.089 17.904 1.00 76.38 72 SER A CA 1
ATOM 548 C C . SER A 1 72 ? -13.974 -5.713 17.750 1.00 76.38 72 SER A C 1
ATOM 550 O O . SER A 1 72 ? -13.712 -6.382 16.759 1.00 76.38 72 SER A O 1
ATOM 552 N N . TYR A 1 73 ? -13.103 -5.475 18.729 1.00 79.25 73 TYR A N 1
ATOM 553 C CA . TYR A 1 73 ? -11.719 -5.948 18.732 1.00 79.25 73 TYR A CA 1
ATOM 554 C C . TYR A 1 73 ? -11.642 -7.386 19.243 1.00 79.25 73 TYR A C 1
ATOM 556 O O . TYR A 1 73 ? -11.350 -7.624 20.415 1.00 79.25 73 TYR A O 1
ATOM 564 N N . VAL A 1 74 ? -11.981 -8.332 18.372 1.00 73.69 74 VAL A N 1
ATOM 565 C CA . VAL A 1 74 ? -11.805 -9.776 18.604 1.00 73.69 74 VAL A CA 1
ATOM 566 C C . VAL A 1 74 ? -10.500 -10.268 17.994 1.00 73.69 74 VAL A C 1
ATOM 568 O O . VAL A 1 74 ? -9.862 -9.490 17.252 1.00 73.69 74 VAL A O 1
#